Protein AF-A0A2I0B3K5-F1 (afdb_monomer)

Secondary structure (DSSP, 8-state):
-----------HHHHHHHHHSSSHHHHHHHHHHHHHHHHHHHHHHHHHHHHHH--HHHHHHHHHHHHHHHHHHHHHHHHHHHHHTTTTSGGG-TTTT-S---

Organism: NCBI:txid1088818

Radius of gyration: 30.26 Å; Cα contacts (8 Å, |Δi|>4): 18; chains: 1; bounding box: 56×62×78 Å

pLDDT: mean 75.83, std 13.08, range [39.59, 97.0]

Mean predicted aligned error: 17.36 Å

Foldseek 3Di:
DPPDDDDDDCDPVNVVCCQQVVDPVSVVVCVVVCVVVCVVVVVVVVVVCCVPVDDVVNVVCCVVVVVVVVVVVVVVVVVVVCVVCVCPDPVNDPCPPVDDDD

InterPro domains:
  IPR008027 Cytochrome b-c1 complex subunit 9 [PF05365] (15-42)
  IPR008027 Cytochrome b-c1 complex subunit 9 [PTHR12980] (1-101)
  IPR036656 Cytochrome b-c1 complex subunit 9 superfamily [G3DSA:1.20.5.260] (10-95)
  IPR036656 Cytochrome b-c1 complex subunit 9 superfamily [SSF81514] (12-43)

Solvent-accessible surface area (backbone atoms only — not comparable to full-atom values): 6201 Å² total; per-residue (Å²): 132,91,80,86,74,75,91,79,80,78,47,78,65,48,54,49,45,58,62,44,64,63,40,75,68,49,36,51,52,50,50,54,51,49,51,58,56,34,55,72,49,43,60,55,48,51,54,43,48,53,70,70,70,54,53,69,64,59,55,49,48,47,65,65,45,46,62,58,50,50,49,53,49,50,51,53,52,50,54,53,49,50,64,76,38,66,77,72,43,80,86,58,44,92,65,68,86,69,69,75,83,127

Sequence (102 aa):
MDSTARRGGGGLWEGLYRLLMRRNSVYVTFIVAGAFAGERGFFRISMFWDRLLVSGLLEALDFLFFEDM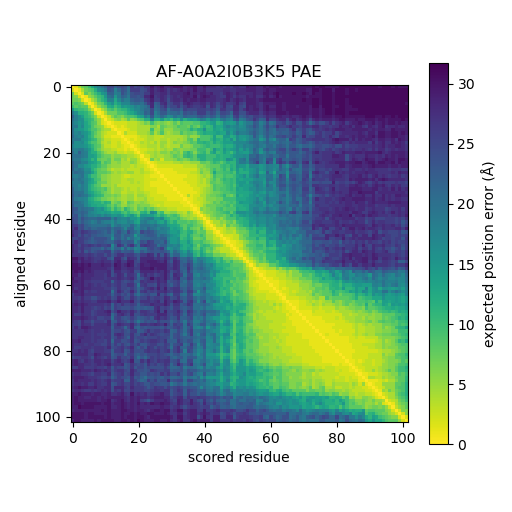VDLFYYGVHRLWEYNNTGKRYEDIPVLGQRTSE

Structure (mmCIF, N/CA/C/O backbone):
data_AF-A0A2I0B3K5-F1
#
_entry.id   AF-A0A2I0B3K5-F1
#
loop_
_atom_site.group_PDB
_atom_site.id
_atom_site.type_symbol
_atom_site.label_atom_id
_atom_site.label_alt_id
_atom_site.label_comp_id
_atom_site.label_asym_id
_atom_site.label_entity_id
_atom_site.label_seq_id
_atom_site.pdbx_PDB_ins_code
_atom_site.Cartn_x
_atom_site.Cartn_y
_atom_site.Cartn_z
_atom_site.occupancy
_atom_site.B_iso_or_equiv
_atom_site.auth_seq_id
_atom_site.auth_comp_id
_atom_site.auth_asym_id
_atom_site.auth_atom_id
_atom_site.pdbx_PDB_model_num
ATOM 1 N N . MET A 1 1 ? -1.637 40.393 -45.965 1.00 44.47 1 MET A N 1
ATOM 2 C CA . MET A 1 1 ? -1.339 39.041 -46.475 1.00 44.47 1 MET A CA 1
ATOM 3 C C . MET A 1 1 ? -1.153 38.140 -45.274 1.00 44.47 1 MET A C 1
ATOM 5 O O . MET A 1 1 ? -0.132 38.231 -44.605 1.00 44.47 1 MET A O 1
ATOM 9 N N . ASP A 1 2 ? -2.178 37.349 -44.970 1.00 39.59 2 ASP A N 1
ATOM 10 C CA . ASP A 1 2 ? -2.124 36.298 -43.961 1.00 39.59 2 ASP A CA 1
ATOM 11 C C . ASP A 1 2 ? -1.222 35.169 -44.458 1.00 39.59 2 ASP A C 1
ATOM 13 O O . ASP A 1 2 ? -1.627 34.313 -45.243 1.00 39.59 2 ASP A O 1
ATOM 17 N N . SER A 1 3 ? 0.032 35.181 -44.020 1.00 52.44 3 SER A N 1
ATOM 18 C CA . SER A 1 3 ? 0.957 34.080 -44.264 1.00 52.44 3 SER A CA 1
ATOM 19 C C . SER A 1 3 ? 0.726 32.990 -43.223 1.00 52.44 3 SER A C 1
ATOM 21 O O . SER A 1 3 ? 1.414 32.892 -42.208 1.00 52.44 3 SER A O 1
ATOM 23 N N . THR A 1 4 ? -0.256 32.133 -43.489 1.00 57.44 4 THR A N 1
ATOM 24 C CA . THR A 1 4 ? -0.346 30.797 -42.901 1.00 57.44 4 THR A CA 1
ATOM 25 C C . THR A 1 4 ? 0.890 29.974 -43.278 1.00 57.44 4 THR A C 1
ATOM 27 O O . THR A 1 4 ? 0.987 29.482 -44.400 1.00 57.44 4 THR A O 1
ATOM 30 N N . ALA A 1 5 ? 1.799 29.745 -42.332 1.00 54.19 5 ALA A N 1
ATOM 31 C CA . ALA A 1 5 ? 2.795 28.676 -42.415 1.00 54.19 5 ALA A CA 1
ATOM 32 C C . ALA A 1 5 ? 2.925 27.985 -41.049 1.00 54.19 5 ALA A C 1
ATOM 34 O O . ALA A 1 5 ? 3.741 28.322 -40.202 1.00 54.19 5 ALA A O 1
ATOM 35 N N . ARG A 1 6 ? 1.982 27.058 -40.853 1.00 55.31 6 ARG A N 1
ATOM 36 C CA . ARG A 1 6 ? 1.961 25.875 -39.978 1.00 55.31 6 ARG A CA 1
ATOM 37 C C . ARG A 1 6 ? 3.142 25.720 -39.006 1.00 55.31 6 ARG A C 1
ATOM 39 O O . ARG A 1 6 ? 4.262 25.445 -39.418 1.00 55.31 6 ARG A O 1
ATOM 46 N N . ARG A 1 7 ? 2.799 25.759 -37.712 1.00 57.03 7 ARG A N 1
ATOM 47 C CA . ARG A 1 7 ? 3.572 25.280 -36.552 1.00 57.03 7 ARG A CA 1
ATOM 48 C C . ARG A 1 7 ? 4.381 24.023 -36.902 1.00 57.03 7 ARG A C 1
ATOM 50 O O . ARG A 1 7 ? 3.832 22.925 -36.973 1.00 57.03 7 ARG A O 1
ATOM 57 N N . GLY A 1 8 ? 5.668 24.213 -37.170 1.00 62.59 8 GLY A N 1
ATOM 58 C CA . GLY A 1 8 ? 6.639 23.139 -37.317 1.00 62.59 8 GLY A CA 1
ATOM 59 C C . GLY A 1 8 ? 7.034 22.586 -35.951 1.00 62.59 8 GLY A C 1
ATOM 60 O O . GLY A 1 8 ? 7.077 23.329 -34.974 1.00 62.59 8 GLY A O 1
ATOM 61 N N . GLY A 1 9 ? 7.341 21.290 -35.908 1.00 61.28 9 GLY A N 1
ATOM 62 C CA . GLY A 1 9 ? 8.055 20.696 -34.776 1.00 61.28 9 GLY A CA 1
ATOM 63 C C . GLY A 1 9 ? 7.387 19.499 -34.114 1.00 61.28 9 GLY A C 1
ATOM 64 O O . GLY A 1 9 ? 7.436 19.396 -32.896 1.00 61.28 9 GLY A O 1
ATOM 65 N N . GLY A 1 10 ? 6.798 18.581 -34.884 1.00 65.06 10 GLY A N 1
ATOM 66 C CA . GLY A 1 10 ? 6.428 17.280 -34.333 1.00 65.06 10 GLY A CA 1
ATOM 67 C C . GLY A 1 10 ? 7.641 16.365 -34.290 1.00 65.06 10 GLY A C 1
ATOM 68 O O . GLY A 1 10 ? 7.989 15.772 -35.308 1.00 65.06 10 GLY A O 1
ATOM 69 N N . GLY A 1 11 ? 8.324 16.322 -33.145 1.00 80.25 11 GLY A N 1
ATOM 70 C CA . GLY A 1 11 ? 9.569 15.576 -32.955 1.00 80.25 11 GLY A CA 1
ATOM 71 C C . GLY A 1 11 ? 9.432 14.070 -33.211 1.00 80.25 11 GLY A C 1
ATOM 72 O O . GLY A 1 11 ? 8.338 13.540 -33.394 1.00 80.25 11 GLY A O 1
ATOM 73 N N . LEU A 1 12 ? 10.558 13.354 -33.176 1.00 78.31 12 LEU A N 1
ATOM 74 C CA . LEU A 1 12 ? 10.630 11.896 -33.381 1.00 78.31 12 LEU A CA 1
ATOM 75 C C . LEU A 1 12 ? 9.617 11.134 -32.493 1.00 78.31 12 LEU A C 1
ATOM 77 O O . LEU A 1 12 ? 8.964 10.188 -32.933 1.00 78.31 12 LEU A O 1
ATOM 81 N N . TRP A 1 13 ? 9.401 11.645 -31.279 1.00 76.69 13 TRP A N 1
ATOM 82 C CA . TRP A 1 13 ? 8.401 11.178 -30.320 1.00 76.69 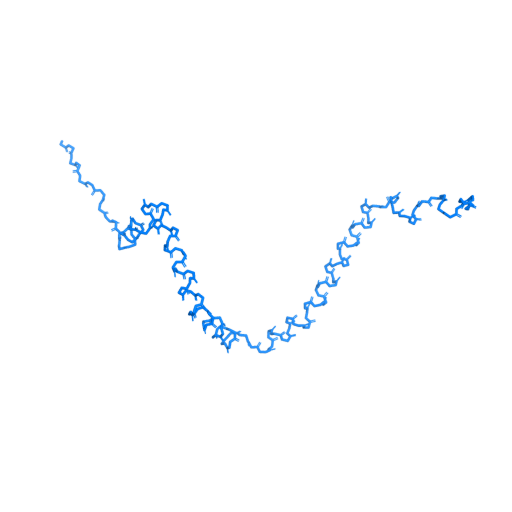13 TRP A CA 1
ATOM 83 C C . TRP A 1 13 ? 6.953 11.390 -30.759 1.00 76.69 13 TRP A C 1
ATOM 85 O O . TRP A 1 13 ? 6.110 10.538 -30.500 1.00 76.69 13 TRP A O 1
ATOM 95 N N . GLU A 1 14 ? 6.651 12.479 -31.462 1.00 80.19 14 GLU A N 1
ATOM 96 C CA . GLU A 1 14 ? 5.306 12.747 -31.969 1.00 80.19 14 GLU A CA 1
ATOM 97 C C . GLU A 1 14 ? 4.963 11.837 -33.157 1.00 80.19 14 GLU A C 1
ATOM 99 O O . GLU A 1 14 ? 3.826 11.386 -33.295 1.00 80.19 14 GLU A O 1
ATOM 104 N N . GLY A 1 15 ? 5.963 11.484 -33.972 1.00 80.31 15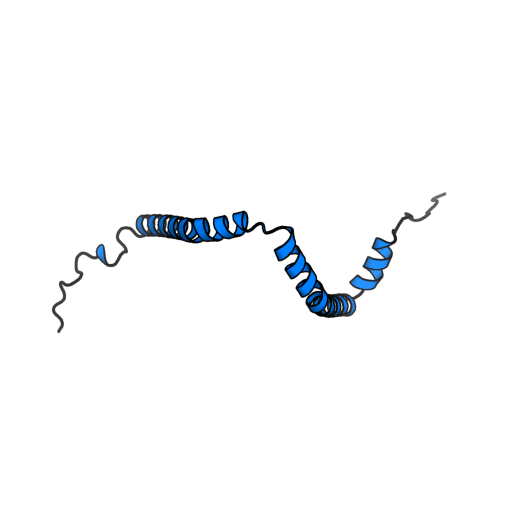 GLY A N 1
ATOM 105 C CA . GLY A 1 15 ? 5.840 10.441 -34.992 1.00 80.31 15 GLY A CA 1
ATOM 106 C C . GLY A 1 15 ? 5.568 9.062 -34.386 1.00 80.31 15 GLY A C 1
ATOM 107 O O . GLY A 1 15 ? 4.631 8.381 -34.803 1.00 80.31 15 GLY A O 1
ATOM 108 N N . LEU A 1 16 ? 6.328 8.676 -33.356 1.00 82.56 16 LEU A N 1
ATOM 109 C CA . LEU A 1 16 ? 6.134 7.408 -32.647 1.00 82.56 16 LEU A CA 1
ATOM 110 C C . LEU A 1 16 ? 4.762 7.345 -31.961 1.00 82.56 16 LEU A C 1
ATOM 112 O O . LEU A 1 16 ? 4.049 6.350 -32.080 1.00 82.56 16 LEU A O 1
ATOM 116 N N . TYR A 1 17 ? 4.358 8.437 -31.312 1.00 79.25 17 TYR A N 1
ATOM 117 C CA . TYR A 1 17 ? 3.054 8.566 -30.673 1.00 79.25 17 TYR A CA 1
ATOM 118 C C . TYR A 1 17 ? 1.914 8.399 -31.684 1.00 79.25 17 TYR A C 1
ATOM 120 O O . TYR A 1 17 ? 1.010 7.593 -31.475 1.00 79.25 17 TYR A O 1
ATOM 128 N N . ARG A 1 18 ? 1.986 9.082 -32.834 1.00 77.50 18 ARG A N 1
ATOM 129 C CA . ARG A 1 18 ? 0.983 8.956 -33.906 1.00 77.50 18 ARG A CA 1
ATOM 130 C C . ARG A 1 18 ? 0.948 7.580 -34.561 1.00 77.50 18 ARG A C 1
ATOM 132 O O . ARG A 1 18 ? -0.056 7.268 -35.193 1.00 77.50 18 ARG A O 1
ATOM 139 N N . LEU A 1 19 ? 2.011 6.784 -34.464 1.00 78.62 19 LEU A N 1
ATOM 140 C CA . LEU A 1 19 ? 2.050 5.422 -34.995 1.00 78.62 19 LEU A CA 1
ATOM 141 C C . LEU A 1 19 ? 1.481 4.415 -33.995 1.00 78.62 19 LEU A C 1
ATOM 143 O O . LEU A 1 19 ? 0.598 3.642 -34.359 1.00 78.62 19 LEU A O 1
ATOM 147 N N . LEU A 1 20 ? 1.933 4.459 -32.742 1.00 79.69 20 LEU A N 1
ATOM 148 C CA . LEU A 1 20 ? 1.527 3.508 -31.705 1.00 79.69 20 LEU A CA 1
ATOM 149 C C . LEU A 1 20 ? 0.133 3.803 -31.143 1.00 79.69 20 LEU A C 1
ATOM 151 O O . LEU A 1 20 ? -0.663 2.891 -30.942 1.00 79.69 20 LEU A O 1
ATOM 155 N N . MET A 1 21 ? -0.197 5.078 -30.935 1.00 76.94 21 MET A N 1
ATOM 156 C CA . MET A 1 21 ? -1.468 5.501 -30.337 1.00 76.94 21 MET A CA 1
ATOM 157 C C . MET A 1 21 ? -2.522 5.897 -31.377 1.00 76.94 21 MET A C 1
ATOM 159 O O . MET A 1 21 ? -3.524 6.525 -31.048 1.00 76.94 21 MET A O 1
ATOM 163 N N . ARG A 1 22 ? -2.332 5.532 -32.654 1.00 77.25 22 ARG A N 1
ATOM 164 C CA . ARG A 1 22 ? -3.247 5.937 -33.735 1.00 77.25 22 ARG A CA 1
ATOM 165 C C . ARG A 1 22 ? -4.656 5.370 -33.592 1.00 77.25 22 ARG A C 1
ATOM 167 O O . ARG A 1 22 ? -5.617 5.987 -34.043 1.00 77.25 22 ARG A O 1
ATOM 174 N N . ARG A 1 23 ? -4.766 4.136 -33.097 1.00 73.69 23 ARG A N 1
ATOM 175 C CA . ARG A 1 23 ? -6.020 3.377 -32.998 1.00 73.69 23 ARG A CA 1
ATOM 176 C C . ARG A 1 23 ? -5.971 2.497 -31.758 1.00 73.69 23 ARG A C 1
ATOM 178 O O . ARG A 1 23 ? -4.931 1.898 -31.498 1.00 73.69 23 ARG A O 1
ATOM 185 N N . ASN A 1 24 ? -7.107 2.353 -31.072 1.00 82.38 24 ASN A N 1
ATOM 186 C CA . ASN A 1 24 ? -7.231 1.510 -29.875 1.00 82.38 24 ASN A CA 1
ATOM 187 C C . ASN A 1 24 ? -6.670 0.099 -30.103 1.00 82.38 24 ASN A C 1
ATOM 189 O O . ASN A 1 24 ? -5.967 -0.421 -29.248 1.00 82.38 24 ASN A O 1
ATOM 193 N N . SER A 1 25 ? -6.885 -0.488 -31.284 1.00 83.19 25 SER A N 1
ATOM 194 C CA . SER A 1 25 ? -6.321 -1.799 -31.625 1.00 83.19 25 SER A CA 1
ATOM 195 C C . SER A 1 25 ? -4.790 -1.812 -31.696 1.00 83.19 25 SER A C 1
ATOM 197 O O . SER A 1 25 ? -4.171 -2.777 -31.269 1.00 83.19 25 SER A O 1
ATOM 199 N N . VAL A 1 26 ? -4.165 -0.751 -32.211 1.00 85.25 26 VAL A N 1
ATOM 200 C CA . VAL A 1 26 ? -2.702 -0.657 -32.339 1.00 85.25 26 VAL A CA 1
ATOM 201 C C . VAL A 1 26 ? -2.067 -0.466 -30.966 1.00 85.25 26 VAL A C 1
ATOM 203 O O . VAL A 1 26 ? -1.111 -1.164 -30.641 1.00 85.25 26 VAL A O 1
ATOM 206 N N . TYR A 1 27 ? -2.654 0.401 -30.139 1.00 80.38 27 TYR A N 1
ATOM 207 C CA . TYR A 1 27 ? -2.234 0.597 -28.753 1.00 80.38 27 TYR A CA 1
ATOM 208 C C . TYR A 1 27 ? -2.286 -0.718 -27.961 1.00 80.38 27 TYR A C 1
ATOM 210 O O . TYR A 1 27 ? -1.285 -1.116 -27.370 1.00 80.38 27 TYR A O 1
ATOM 218 N N . VAL A 1 28 ? -3.412 -1.437 -28.013 1.00 86.25 28 VAL A N 1
ATOM 219 C CA . VAL A 1 28 ? -3.605 -2.694 -27.273 1.00 86.25 28 VAL A CA 1
ATOM 220 C C . VAL A 1 28 ? -2.621 -3.772 -27.725 1.00 86.25 28 VAL A C 1
ATOM 222 O O . VAL A 1 28 ? -1.990 -4.405 -26.883 1.00 86.25 28 VAL A O 1
ATOM 225 N N . THR A 1 29 ? -2.415 -3.956 -29.030 1.00 86.44 29 THR A N 1
ATOM 226 C CA . THR A 1 29 ? -1.457 -4.954 -29.530 1.00 86.44 29 THR A CA 1
ATOM 227 C C . THR A 1 29 ? -0.028 -4.634 -29.104 1.00 86.44 29 THR A C 1
ATOM 229 O O . THR A 1 29 ? 0.708 -5.539 -28.718 1.00 86.44 29 THR A O 1
ATOM 232 N N . PHE A 1 30 ? 0.369 -3.359 -29.122 1.00 86.25 30 PHE A N 1
ATOM 233 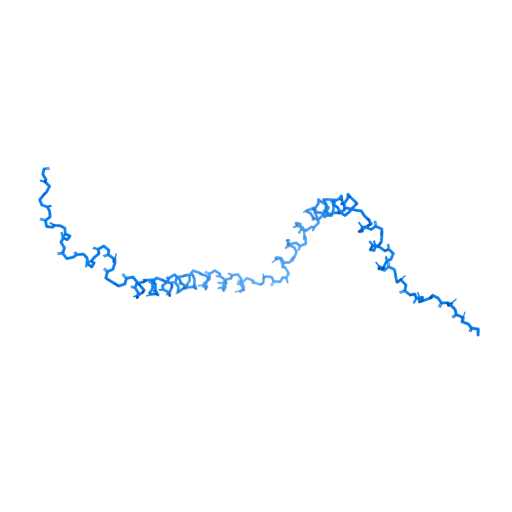C CA . PHE A 1 30 ? 1.693 -2.954 -28.648 1.00 86.25 30 PHE A CA 1
ATOM 234 C C . PHE A 1 30 ? 1.865 -3.139 -27.140 1.00 86.25 30 PHE A C 1
ATOM 236 O O . PHE A 1 30 ? 2.945 -3.542 -26.718 1.00 86.25 30 PHE A O 1
ATOM 243 N N . ILE A 1 31 ? 0.822 -2.914 -26.335 1.00 85.75 31 ILE A N 1
ATOM 244 C CA . ILE A 1 31 ? 0.860 -3.219 -24.898 1.00 85.75 31 ILE A CA 1
ATOM 245 C C . ILE A 1 31 ? 1.012 -4.713 -24.667 1.00 85.75 31 ILE A C 1
ATOM 247 O O . ILE A 1 31 ? 1.867 -5.111 -23.889 1.00 85.75 31 ILE A O 1
ATOM 251 N N . VAL A 1 32 ? 0.215 -5.545 -25.340 1.00 88.94 32 VAL A N 1
ATOM 252 C CA . VAL A 1 32 ? 0.264 -7.002 -25.155 1.00 88.94 32 VAL A CA 1
ATOM 253 C C . VAL A 1 32 ? 1.617 -7.554 -25.612 1.00 88.94 32 VAL A C 1
ATOM 255 O O . VAL A 1 32 ? 2.245 -8.326 -24.891 1.00 88.94 32 VAL A O 1
ATOM 258 N N . ALA A 1 33 ? 2.119 -7.106 -26.766 1.00 87.19 33 ALA A N 1
ATOM 259 C CA . ALA A 1 33 ? 3.439 -7.489 -27.261 1.00 87.19 33 ALA A CA 1
ATOM 260 C C . ALA A 1 33 ? 4.568 -6.987 -26.344 1.00 87.19 33 ALA A C 1
ATOM 262 O O . ALA A 1 33 ? 5.508 -7.728 -26.062 1.00 87.19 33 ALA A O 1
ATOM 263 N N . GLY A 1 34 ? 4.460 -5.752 -25.847 1.00 84.12 34 GLY A N 1
ATOM 264 C CA . GLY A 1 34 ? 5.400 -5.155 -24.901 1.00 84.12 34 GLY A CA 1
ATOM 265 C C . GLY A 1 34 ? 5.381 -5.834 -23.534 1.00 84.12 34 GLY A C 1
ATOM 266 O O . GLY A 1 34 ? 6.438 -6.010 -22.945 1.00 84.12 34 GLY A O 1
ATOM 267 N N . ALA A 1 35 ? 4.220 -6.287 -23.061 1.00 82.12 35 ALA A N 1
ATOM 268 C CA . ALA A 1 35 ? 4.078 -7.055 -21.829 1.00 82.12 35 ALA A CA 1
ATOM 269 C C . ALA A 1 35 ? 4.694 -8.452 -21.966 1.00 82.12 35 ALA A C 1
ATOM 271 O O . ALA A 1 35 ? 5.397 -8.888 -21.066 1.00 82.12 35 ALA A O 1
ATOM 272 N N . PHE A 1 36 ? 4.514 -9.122 -23.108 1.00 80.88 36 PHE A N 1
ATOM 273 C CA . PHE A 1 36 ? 5.065 -10.460 -23.350 1.00 80.88 36 PHE A CA 1
ATOM 274 C C . PHE A 1 36 ? 6.584 -10.450 -23.601 1.00 80.88 36 PHE A C 1
ATOM 276 O O . PHE A 1 36 ? 7.325 -11.308 -23.118 1.00 80.88 36 PHE A O 1
ATOM 283 N N . ALA A 1 37 ? 7.083 -9.456 -24.343 1.00 82.31 37 ALA A N 1
ATOM 284 C CA . ALA A 1 37 ? 8.520 -9.216 -24.489 1.00 82.31 37 ALA A CA 1
ATOM 285 C C . ALA A 1 37 ? 9.138 -8.720 -23.171 1.00 82.31 37 ALA A C 1
ATOM 287 O O . ALA A 1 37 ? 10.247 -9.118 -22.808 1.00 82.31 37 ALA A O 1
ATOM 288 N N . GLY A 1 38 ? 8.376 -7.894 -22.450 1.00 71.50 38 GLY A N 1
ATOM 289 C CA . GLY A 1 38 ? 8.631 -7.437 -21.097 1.00 71.50 38 GLY A CA 1
ATOM 290 C C . GLY A 1 38 ? 8.819 -8.617 -20.167 1.00 71.50 38 GLY A C 1
ATOM 291 O O . GLY A 1 38 ? 9.893 -8.738 -19.634 1.00 71.50 38 GLY A O 1
ATOM 292 N N . GLU A 1 39 ? 7.892 -9.558 -20.048 1.00 67.06 39 GLU A N 1
ATOM 293 C CA . GLU A 1 39 ? 8.003 -10.722 -19.157 1.00 67.06 39 GLU A CA 1
ATOM 294 C C . GLU A 1 39 ? 9.338 -11.478 -19.308 1.00 67.06 39 GLU A C 1
ATOM 296 O O . GLU A 1 39 ? 9.994 -11.785 -18.317 1.00 67.06 39 GLU A O 1
ATOM 301 N N . ARG A 1 40 ? 9.828 -11.679 -20.539 1.00 62.47 40 ARG A N 1
ATOM 302 C CA . ARG A 1 40 ? 11.101 -12.386 -20.790 1.00 62.47 40 ARG A CA 1
ATOM 303 C C . ARG A 1 40 ? 12.360 -11.567 -20.471 1.00 62.47 40 ARG A C 1
ATOM 305 O O . ARG A 1 40 ? 13.398 -12.151 -20.166 1.00 62.47 40 ARG A O 1
ATOM 312 N N . GLY A 1 41 ? 12.303 -10.237 -20.563 1.00 59.31 41 GLY A N 1
ATOM 313 C CA . GLY A 1 41 ? 13.428 -9.336 -20.259 1.00 59.31 41 GLY A CA 1
ATOM 314 C C . GLY 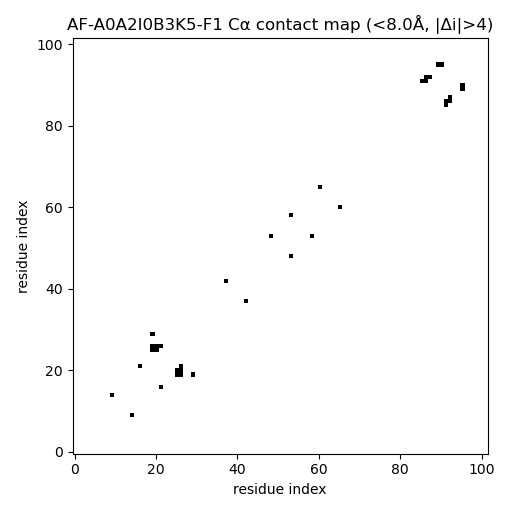A 1 41 ? 13.378 -8.739 -18.848 1.00 59.31 41 GLY A C 1
ATOM 315 O O . GLY A 1 41 ? 14.400 -8.599 -18.184 1.00 59.31 41 GLY A O 1
ATOM 316 N N . PHE A 1 42 ? 12.174 -8.449 -18.376 1.00 58.12 42 PHE A N 1
ATOM 317 C CA . PHE A 1 42 ? 11.792 -7.952 -17.062 1.00 58.12 42 PHE A CA 1
ATOM 318 C C . PHE A 1 42 ? 12.067 -8.993 -15.989 1.00 58.12 42 PHE A C 1
ATOM 320 O O . PHE A 1 42 ? 12.599 -8.595 -14.975 1.00 58.12 42 PHE A O 1
ATOM 327 N N . PHE A 1 43 ? 11.881 -10.300 -16.225 1.00 58.25 43 PHE A N 1
ATOM 328 C CA . PHE A 1 43 ? 12.322 -11.328 -15.262 1.00 58.25 43 PHE A CA 1
ATOM 329 C C . PHE A 1 43 ? 13.842 -11.297 -15.021 1.00 58.25 43 PHE A C 1
ATOM 331 O O . PHE A 1 43 ? 14.331 -11.666 -13.957 1.00 58.25 43 PHE A O 1
ATOM 338 N N . ARG A 1 44 ? 14.616 -10.831 -16.012 1.00 57.47 44 ARG A N 1
ATOM 339 C CA . ARG A 1 44 ? 16.078 -10.712 -15.922 1.00 57.47 44 ARG A CA 1
ATOM 340 C C . ARG A 1 44 ? 16.529 -9.353 -15.395 1.00 57.47 44 ARG A C 1
ATOM 342 O O . ARG A 1 44 ? 17.571 -9.272 -14.758 1.00 57.47 44 ARG A O 1
ATOM 349 N N . ILE A 1 45 ? 15.750 -8.305 -15.652 1.00 61.16 45 ILE A N 1
ATOM 350 C CA . ILE A 1 45 ? 15.970 -6.951 -15.141 1.00 61.16 45 ILE A CA 1
ATOM 351 C C . ILE A 1 45 ? 15.503 -6.844 -13.687 1.00 61.16 45 ILE A C 1
ATOM 353 O O . ILE A 1 45 ? 16.238 -6.282 -12.896 1.00 61.16 45 ILE A O 1
ATOM 357 N N . SER A 1 46 ? 14.372 -7.435 -13.300 1.00 57.94 46 SER A N 1
ATOM 358 C CA . SER A 1 46 ? 13.933 -7.558 -11.904 1.00 57.94 46 SER A CA 1
ATOM 359 C C . SER A 1 46 ? 14.950 -8.362 -11.102 1.00 57.94 46 SER A C 1
ATOM 361 O O . SER A 1 46 ? 15.454 -7.853 -10.119 1.00 57.94 46 SER A O 1
ATOM 363 N N . MET A 1 47 ? 15.406 -9.512 -11.614 1.00 61.41 47 MET A N 1
ATOM 364 C CA . MET A 1 47 ? 16.491 -10.288 -10.997 1.00 61.41 47 MET A CA 1
ATOM 365 C C . MET A 1 47 ? 17.807 -9.495 -10.891 1.00 61.41 47 MET A C 1
ATOM 367 O O . MET A 1 47 ? 18.613 -9.731 -9.991 1.00 61.41 47 MET A O 1
ATOM 371 N N . PHE A 1 48 ? 18.060 -8.571 -11.819 1.00 61.97 48 PHE A N 1
ATOM 372 C CA . PHE A 1 48 ? 19.224 -7.689 -11.779 1.00 61.97 48 PHE A CA 1
ATOM 373 C C . PHE A 1 48 ? 19.032 -6.545 -10.776 1.00 61.97 48 PHE A C 1
ATOM 375 O O . PHE A 1 48 ? 19.969 -6.249 -10.051 1.00 61.97 48 PHE A O 1
ATOM 382 N N . TRP A 1 49 ? 17.841 -5.952 -10.670 1.00 52.62 49 TRP A N 1
ATOM 383 C CA . TRP A 1 49 ? 17.505 -4.962 -9.641 1.00 52.62 49 TRP A CA 1
ATOM 384 C C . TRP A 1 49 ? 17.529 -5.578 -8.232 1.00 52.62 49 TRP A C 1
ATOM 386 O O . TRP A 1 49 ? 18.121 -4.972 -7.339 1.00 52.62 49 TRP A O 1
ATOM 396 N N . ASP A 1 50 ? 17.032 -6.809 -8.071 1.00 63.00 50 ASP A N 1
ATOM 397 C CA . ASP A 1 50 ? 17.111 -7.611 -6.839 1.00 63.00 50 ASP A CA 1
ATOM 398 C C . ASP A 1 50 ? 18.571 -7.877 -6.448 1.00 63.00 50 ASP A C 1
ATOM 400 O O . ASP A 1 50 ? 18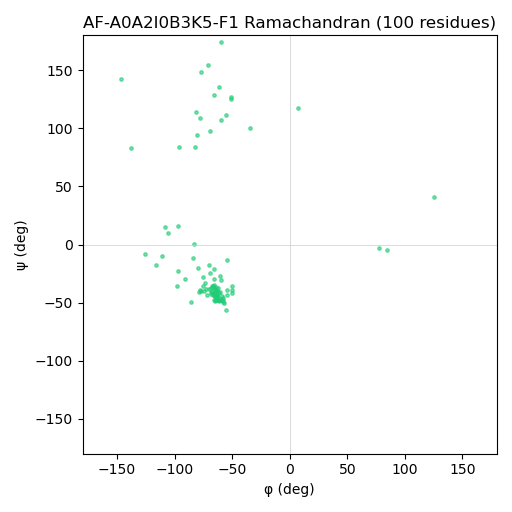.957 -7.751 -5.293 1.00 63.00 50 ASP A O 1
ATOM 404 N N . ARG A 1 51 ? 19.439 -8.175 -7.424 1.00 61.84 51 ARG A N 1
ATOM 405 C CA . ARG A 1 51 ? 20.869 -8.418 -7.169 1.00 61.84 51 ARG A CA 1
ATOM 406 C C . ARG A 1 51 ? 21.720 -7.165 -6.992 1.00 61.84 51 ARG A C 1
ATOM 408 O O . ARG A 1 51 ? 22.836 -7.285 -6.491 1.00 61.84 51 ARG A O 1
ATOM 415 N N . LEU A 1 52 ? 21.270 -6.005 -7.467 1.00 63.88 52 LEU A N 1
ATOM 416 C CA . LEU A 1 52 ? 22.141 -4.836 -7.630 1.00 63.88 52 LEU A CA 1
ATOM 417 C C . LEU A 1 52 ? 21.758 -3.646 -6.749 1.00 63.88 52 LEU A C 1
ATOM 419 O O . LEU A 1 52 ? 22.614 -2.796 -6.520 1.00 63.88 52 LEU A O 1
ATOM 423 N N . LEU A 1 53 ? 20.534 -3.594 -6.210 1.00 57.94 53 LEU A N 1
ATOM 424 C CA . LEU A 1 53 ? 20.126 -2.549 -5.261 1.00 57.94 53 LEU A CA 1
ATOM 425 C C . LEU A 1 53 ? 19.557 -3.051 -3.931 1.00 57.94 53 LEU A C 1
ATOM 427 O O . LEU A 1 53 ? 19.418 -2.245 -3.010 1.00 57.94 53 LEU A O 1
ATOM 431 N N . VAL A 1 54 ? 19.308 -4.348 -3.768 1.00 58.56 54 VAL A N 1
ATOM 432 C CA . VAL A 1 54 ? 18.846 -4.886 -2.488 1.00 58.56 54 VAL A CA 1
ATOM 433 C C . VAL A 1 54 ? 20.050 -5.425 -1.725 1.00 58.56 54 VAL A C 1
ATOM 435 O O . VAL A 1 54 ? 20.431 -6.588 -1.799 1.00 58.56 54 VAL A O 1
ATOM 438 N N . SER A 1 55 ? 20.743 -4.523 -1.029 1.00 65.69 55 SER A N 1
ATOM 439 C CA . SER A 1 55 ? 21.717 -4.967 -0.033 1.00 65.69 55 SER A CA 1
ATOM 440 C C . SER A 1 55 ? 20.964 -5.758 1.038 1.00 65.69 55 SER A C 1
ATOM 442 O O . SER A 1 55 ? 19.915 -5.305 1.490 1.00 65.69 55 SER A O 1
ATOM 444 N N . GLY A 1 56 ? 21.497 -6.904 1.472 1.00 67.94 56 GLY A N 1
ATOM 445 C CA . GLY A 1 56 ? 20.868 -7.750 2.498 1.00 67.94 56 GLY A CA 1
ATOM 446 C C . GLY A 1 56 ? 20.533 -7.023 3.812 1.00 67.94 56 GLY A C 1
ATOM 447 O O . GLY A 1 56 ? 19.766 -7.533 4.614 1.00 67.94 56 GLY A O 1
ATOM 448 N N . LEU A 1 57 ? 21.065 -5.812 4.020 1.00 66.81 57 LEU A N 1
ATOM 449 C CA . LEU A 1 57 ? 20.668 -4.898 5.089 1.00 66.81 57 LEU A CA 1
ATOM 450 C C . LEU A 1 57 ? 19.234 -4.372 4.912 1.00 66.81 57 LEU A C 1
ATOM 452 O O . LEU A 1 57 ? 18.499 -4.321 5.885 1.00 66.81 57 LEU A O 1
ATOM 456 N N . LEU A 1 58 ? 18.831 -3.980 3.700 1.00 70.88 58 LEU A N 1
ATOM 457 C CA . LEU A 1 58 ? 17.471 -3.505 3.430 1.00 70.88 58 LEU A CA 1
ATOM 458 C C . LEU A 1 58 ? 16.461 -4.651 3.510 1.00 70.88 58 LEU A C 1
ATOM 460 O O . LEU A 1 58 ? 15.408 -4.451 4.091 1.00 70.88 58 LEU A O 1
ATOM 464 N N . GLU A 1 59 ? 16.810 -5.853 3.042 1.00 71.69 59 GLU A N 1
ATOM 465 C CA . GLU A 1 59 ? 15.997 -7.067 3.244 1.00 71.69 59 GLU A CA 1
ATOM 466 C C . GLU A 1 59 ? 15.883 -7.462 4.718 1.00 71.69 59 GLU A C 1
ATOM 468 O O . GLU A 1 59 ? 14.798 -7.789 5.185 1.00 71.69 59 GLU A O 1
ATOM 473 N N . ALA A 1 60 ? 16.987 -7.417 5.472 1.00 72.38 60 ALA A N 1
ATOM 474 C CA . ALA A 1 60 ? 16.958 -7.707 6.901 1.00 72.38 60 ALA A CA 1
ATOM 475 C C . ALA A 1 60 ? 16.157 -6.654 7.671 1.00 72.38 60 ALA A C 1
ATOM 477 O O . ALA A 1 60 ? 15.453 -7.007 8.606 1.00 72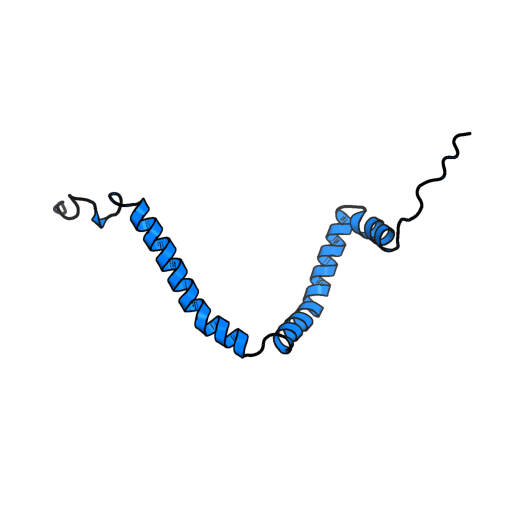.38 60 ALA A O 1
ATOM 478 N N . LEU A 1 61 ? 16.244 -5.378 7.286 1.00 76.69 61 LEU A N 1
ATOM 479 C CA . LEU A 1 61 ? 15.438 -4.313 7.876 1.00 76.69 61 LEU A CA 1
ATOM 480 C C . LEU A 1 61 ? 13.964 -4.465 7.522 1.00 76.69 61 LEU A C 1
ATOM 482 O O . LEU A 1 61 ? 13.147 -4.310 8.417 1.00 76.69 61 LEU A O 1
ATOM 486 N N . ASP A 1 62 ? 13.624 -4.804 6.279 1.00 78.69 62 ASP A N 1
ATOM 487 C CA . ASP A 1 62 ? 12.238 -5.073 5.892 1.00 78.69 62 ASP A CA 1
ATOM 488 C C . ASP A 1 62 ? 11.711 -6.275 6.687 1.00 78.69 62 ASP A C 1
ATOM 490 O O . ASP A 1 62 ? 10.701 -6.162 7.359 1.00 78.69 62 ASP A O 1
ATOM 494 N N . PHE A 1 63 ? 12.453 -7.382 6.775 1.00 76.44 63 PHE A N 1
ATOM 495 C CA . PHE A 1 63 ? 12.048 -8.541 7.580 1.00 76.44 63 PHE A CA 1
ATOM 496 C C . PHE A 1 63 ? 11.939 -8.238 9.087 1.00 76.44 63 PHE A C 1
ATOM 498 O O . PHE A 1 63 ? 11.027 -8.726 9.747 1.00 76.44 63 PHE A O 1
ATOM 505 N N . LEU A 1 64 ? 12.857 -7.439 9.644 1.00 75.88 64 LEU A N 1
ATOM 506 C CA . LEU A 1 64 ? 12.864 -7.085 11.068 1.00 75.88 64 LEU A CA 1
ATOM 507 C C . LEU A 1 64 ? 11.787 -6.060 11.428 1.00 75.88 64 LEU A C 1
ATOM 509 O O . LEU A 1 64 ? 11.247 -6.131 12.522 1.00 75.88 64 LEU A O 1
ATOM 513 N N . PHE A 1 65 ? 11.487 -5.105 10.547 1.00 81.38 65 PHE A N 1
ATOM 514 C CA . PHE A 1 65 ? 10.528 -4.038 10.832 1.00 81.38 65 PHE A CA 1
ATOM 515 C C . PHE A 1 65 ? 9.127 -4.318 10.299 1.00 81.38 65 PHE A C 1
ATOM 517 O O . PHE A 1 65 ? 8.188 -3.709 10.799 1.00 81.38 65 PHE A O 1
ATOM 524 N N . PHE A 1 66 ? 8.951 -5.180 9.296 1.00 81.81 66 PHE A N 1
ATOM 525 C CA . PHE A 1 66 ? 7.652 -5.375 8.654 1.00 81.81 66 PHE A CA 1
ATOM 526 C C . PHE A 1 66 ? 6.630 -5.986 9.609 1.00 81.81 66 PHE A C 1
ATOM 528 O O . PHE A 1 66 ? 5.540 -5.438 9.737 1.00 81.81 66 PHE A O 1
ATOM 535 N N . GLU A 1 67 ? 6.990 -7.046 10.336 1.00 81.38 67 GLU A N 1
ATOM 536 C CA . GLU A 1 67 ? 6.091 -7.663 11.322 1.00 81.38 67 GLU A CA 1
ATOM 537 C C . GLU A 1 67 ? 5.735 -6.668 12.441 1.00 81.38 67 GLU A C 1
ATOM 539 O O . GLU A 1 67 ? 4.558 -6.430 12.704 1.00 81.38 67 GLU A O 1
ATOM 544 N N . ASP A 1 68 ? 6.732 -5.974 13.003 1.00 87.06 68 ASP A N 1
ATOM 545 C CA . ASP A 1 68 ? 6.521 -4.964 14.050 1.00 87.06 68 ASP A CA 1
ATOM 546 C C . ASP A 1 68 ? 5.663 -3.779 13.565 1.00 87.06 68 ASP A C 1
ATOM 548 O O . ASP A 1 68 ? 4.841 -3.230 14.306 1.00 87.06 68 ASP A O 1
ATOM 552 N N . MET A 1 69 ? 5.843 -3.354 12.312 1.00 88.44 69 MET A N 1
ATOM 553 C CA . MET A 1 69 ? 5.093 -2.248 11.718 1.00 88.44 69 MET A CA 1
ATOM 554 C C . MET A 1 69 ? 3.647 -2.651 11.422 1.00 88.44 69 MET A C 1
ATOM 556 O O . MET A 1 69 ? 2.728 -1.857 11.644 1.00 88.44 69 MET A O 1
ATOM 560 N N . VAL A 1 70 ? 3.441 -3.885 10.964 1.00 88.19 70 VAL A N 1
ATOM 561 C CA . VAL A 1 70 ? 2.122 -4.474 10.741 1.00 88.19 70 VAL A CA 1
ATOM 562 C C . VAL A 1 70 ? 1.381 -4.630 12.069 1.00 88.19 70 VAL A C 1
ATOM 564 O O . VAL A 1 70 ? 0.232 -4.195 12.168 1.00 88.19 70 VAL A O 1
ATOM 567 N N . ASP A 1 71 ? 2.038 -5.127 13.114 1.00 90.94 71 ASP A N 1
ATOM 568 C CA . ASP A 1 71 ? 1.460 -5.247 14.455 1.00 90.94 71 ASP A CA 1
ATOM 569 C C . ASP A 1 71 ? 1.099 -3.885 15.053 1.00 90.94 71 ASP A C 1
ATOM 571 O O . ASP A 1 71 ? -0.002 -3.698 15.583 1.00 90.94 71 ASP A O 1
ATOM 575 N N . LEU A 1 72 ? 1.977 -2.889 14.909 1.00 91.25 72 LEU A N 1
ATOM 576 C CA . LEU A 1 72 ? 1.706 -1.521 15.348 1.00 91.25 72 LEU A CA 1
ATOM 577 C C . LEU A 1 72 ? 0.500 -0.922 14.614 1.00 91.25 72 LEU A C 1
ATOM 579 O O . LEU A 1 72 ? -0.341 -0.252 15.224 1.00 91.25 72 LEU A O 1
ATOM 583 N N . PHE A 1 73 ? 0.400 -1.163 13.308 1.00 93.81 73 PHE A N 1
ATOM 584 C CA . PHE A 1 73 ? -0.725 -0.713 12.501 1.00 93.81 73 PHE A CA 1
ATOM 585 C C . PHE A 1 73 ? -2.031 -1.391 12.927 1.00 93.81 73 PHE A C 1
ATOM 587 O O . PHE A 1 73 ? -3.023 -0.698 13.173 1.00 93.81 73 PHE A O 1
ATOM 594 N N . TYR A 1 74 ? -2.034 -2.718 13.079 1.00 92.75 74 TYR A N 1
ATOM 595 C CA . TYR A 1 74 ? -3.197 -3.460 13.564 1.00 92.75 74 TYR A CA 1
ATOM 596 C C . TYR A 1 74 ? -3.626 -2.990 14.951 1.00 92.75 74 TYR A C 1
ATOM 598 O O . TYR A 1 74 ? -4.813 -2.741 15.158 1.00 92.75 74 TYR A O 1
ATOM 606 N N . TYR A 1 75 ? -2.683 -2.784 15.871 1.00 94.88 75 TYR A N 1
ATOM 607 C CA . TYR A 1 75 ? -2.962 -2.228 17.193 1.00 94.88 75 TYR A CA 1
ATOM 608 C C . TYR A 1 75 ? -3.617 -0.843 17.101 1.00 94.88 75 TYR A C 1
ATOM 610 O O . TYR A 1 75 ? -4.622 -0.585 17.765 1.00 94.88 75 TYR A O 1
ATOM 618 N N . GLY A 1 76 ? -3.090 0.040 16.247 1.00 96.12 76 GLY A N 1
ATOM 619 C CA . GLY A 1 76 ? -3.641 1.378 16.030 1.00 96.12 76 GLY A CA 1
ATOM 620 C C . GLY A 1 76 ? -5.071 1.354 15.482 1.00 96.12 76 GLY A C 1
ATOM 621 O O . GLY A 1 76 ? -5.950 2.045 16.003 1.00 96.12 76 GLY A O 1
ATOM 622 N N . VAL A 1 77 ? -5.327 0.524 14.469 1.00 97.00 77 VAL A N 1
ATOM 623 C CA . VAL A 1 77 ? -6.666 0.342 13.885 1.00 97.00 77 VAL A CA 1
ATOM 624 C C . VAL A 1 77 ? -7.628 -0.271 14.903 1.00 97.00 77 VAL A C 1
ATOM 626 O O . VAL A 1 77 ? -8.758 0.204 15.035 1.00 97.00 77 VAL A O 1
ATOM 629 N N . HIS A 1 78 ? -7.187 -1.283 15.651 1.00 95.94 78 HIS A N 1
ATOM 630 C CA . HIS A 1 78 ? -7.998 -1.951 16.664 1.00 95.94 78 HIS A CA 1
ATOM 631 C C . HIS A 1 78 ? -8.418 -0.979 17.773 1.00 95.94 78 HIS A C 1
ATOM 633 O O . HIS A 1 78 ? -9.610 -0.841 18.036 1.00 95.94 78 HIS A O 1
ATOM 639 N N . ARG A 1 79 ? -7.475 -0.201 18.320 1.00 94.56 79 ARG A N 1
ATOM 640 C CA . ARG A 1 79 ? -7.737 0.868 19.304 1.00 94.56 79 ARG A CA 1
ATOM 641 C C . ARG A 1 79 ? -8.767 1.882 18.820 1.00 94.56 79 ARG A C 1
ATOM 643 O O . ARG A 1 79 ? -9.635 2.309 19.582 1.00 94.56 79 ARG A O 1
ATOM 650 N N . LEU A 1 80 ? -8.662 2.299 17.560 1.00 94.62 80 LEU A N 1
ATOM 651 C CA . LEU A 1 80 ? -9.599 3.256 16.978 1.00 94.62 80 LEU A CA 1
ATOM 652 C C . LEU A 1 80 ? -11.001 2.648 16.839 1.00 94.62 80 LEU A C 1
ATOM 654 O O . LEU A 1 80 ? -12.002 3.310 17.123 1.00 94.62 80 LEU A O 1
ATOM 658 N N . TRP A 1 81 ? -11.076 1.381 16.431 1.00 94.94 81 TRP A N 1
ATOM 659 C CA . TRP A 1 81 ? -12.332 0.652 16.316 1.00 94.94 81 TRP A CA 1
ATOM 660 C C . TRP A 1 81 ? -12.997 0.430 17.679 1.00 94.94 81 TRP A C 1
ATOM 662 O O . TRP A 1 81 ? -14.205 0.645 17.790 1.00 94.94 81 TRP A O 1
ATOM 672 N N . GLU A 1 82 ? -12.235 0.065 18.712 1.00 93.31 82 GLU A N 1
ATOM 673 C CA . GLU A 1 82 ? -12.732 -0.088 20.084 1.00 93.31 82 GLU A CA 1
ATOM 674 C C . GLU A 1 82 ? -13.359 1.208 20.589 1.00 93.31 82 GLU A C 1
ATOM 676 O O . GLU A 1 82 ? -14.501 1.204 21.047 1.00 93.31 82 GLU A O 1
ATOM 681 N N . TYR A 1 83 ? -12.649 2.330 20.430 1.00 93.31 83 TYR A N 1
ATOM 682 C CA . TYR A 1 83 ? -13.150 3.636 20.842 1.00 93.31 83 TYR A CA 1
ATOM 683 C C . TYR A 1 83 ? -14.470 3.975 20.140 1.00 93.31 83 TYR A C 1
ATOM 685 O O . TYR A 1 83 ? -15.453 4.333 20.791 1.00 93.31 83 TYR A O 1
ATOM 693 N N . ASN A 1 84 ? -14.526 3.790 18.819 1.00 94.75 84 ASN A N 1
ATOM 694 C CA . ASN A 1 84 ? -15.708 4.110 18.022 1.00 94.75 84 ASN A CA 1
ATOM 695 C C . ASN A 1 84 ? -16.912 3.183 18.292 1.00 94.75 84 ASN A C 1
ATOM 697 O O . ASN A 1 84 ? -18.058 3.566 18.055 1.00 94.75 84 ASN A O 1
ATOM 701 N N . ASN A 1 85 ? -16.674 1.962 18.779 1.00 91.44 85 ASN A N 1
ATOM 702 C CA . ASN A 1 85 ? -17.720 0.966 19.033 1.00 91.44 85 ASN A CA 1
ATOM 703 C C . ASN A 1 85 ? -18.002 0.728 20.522 1.00 91.44 85 ASN A C 1
ATOM 705 O O . ASN A 1 85 ? -18.697 -0.229 20.863 1.00 91.44 85 ASN A O 1
ATOM 709 N N . THR A 1 86 ? -17.533 1.615 21.400 1.00 88.38 86 THR A N 1
ATOM 710 C CA . THR A 1 86 ? -17.854 1.589 22.833 1.00 88.38 86 THR A CA 1
ATOM 711 C C . THR A 1 86 ? -19.374 1.508 23.048 1.00 88.38 86 THR A C 1
ATOM 713 O O . THR A 1 86 ? -20.128 2.308 22.491 1.00 88.38 86 THR A O 1
ATOM 716 N N . GLY A 1 87 ? -19.841 0.528 23.828 1.00 86.31 87 GLY A N 1
ATOM 717 C CA . GLY A 1 87 ? -21.266 0.293 24.103 1.00 86.31 87 GLY A CA 1
ATOM 718 C C . GLY A 1 87 ? -21.998 -0.553 23.053 1.00 86.31 87 GLY A C 1
ATOM 719 O O . GLY A 1 87 ? -23.173 -0.866 23.237 1.00 86.31 87 GLY A O 1
ATOM 720 N N . LYS A 1 88 ? -21.331 -0.925 21.952 1.00 87.31 88 LYS A N 1
ATOM 721 C CA . LYS A 1 88 ? -21.861 -1.823 20.906 1.00 87.31 88 LYS A CA 1
ATOM 722 C C . LYS A 1 88 ? -21.157 -3.179 20.874 1.00 87.31 88 LYS A C 1
ATOM 724 O O . LYS A 1 88 ? -21.584 -4.063 20.131 1.00 87.31 88 LYS A O 1
ATOM 729 N N . ARG A 1 89 ? -20.058 -3.337 21.618 1.00 85.12 89 ARG A N 1
ATOM 730 C CA . ARG A 1 89 ? -19.290 -4.586 21.657 1.00 85.12 89 ARG A CA 1
ATOM 731 C C . ARG A 1 89 ? -20.079 -5.648 22.407 1.00 85.12 89 ARG A C 1
ATOM 733 O O . ARG A 1 89 ? -20.894 -5.334 23.269 1.00 85.12 89 ARG A O 1
ATOM 740 N N . TYR A 1 90 ? -19.796 -6.909 22.096 1.00 82.00 90 TYR A N 1
ATOM 741 C CA . TYR A 1 90 ? -20.432 -8.057 22.743 1.00 82.00 90 TYR A CA 1
ATOM 742 C C . TYR A 1 90 ? -20.298 -8.003 24.276 1.00 82.00 90 TYR A C 1
ATOM 744 O O . TYR A 1 90 ? -21.254 -8.267 24.996 1.00 82.00 90 TYR A O 1
ATOM 752 N N . GLU A 1 91 ? -19.132 -7.575 24.757 1.00 83.00 91 GLU A N 1
ATOM 753 C CA . GLU A 1 91 ? -18.787 -7.421 26.177 1.00 83.00 91 GLU A CA 1
ATOM 754 C C . GLU A 1 91 ? -19.601 -6.339 26.897 1.00 83.00 91 GLU A C 1
ATOM 756 O O . GLU A 1 91 ? -19.851 -6.446 28.094 1.00 83.00 91 GLU A O 1
ATOM 761 N N . ASP A 1 92 ? -20.035 -5.304 26.174 1.00 83.25 92 ASP A N 1
ATOM 762 C CA . ASP A 1 92 ? -20.747 -4.163 26.751 1.00 83.25 92 ASP A CA 1
ATOM 763 C C . ASP A 1 92 ? -22.258 -4.457 26.928 1.00 83.25 92 ASP A C 1
ATOM 765 O O . ASP A 1 92 ? -23.01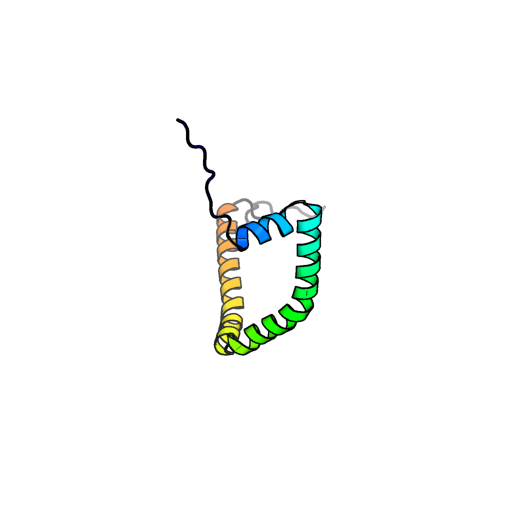6 -3.593 27.370 1.00 83.25 92 ASP A O 1
ATOM 769 N N . ILE A 1 93 ? -22.728 -5.661 26.570 1.00 81.56 93 ILE A N 1
ATOM 770 C CA . ILE A 1 93 ? -24.145 -6.042 26.633 1.00 81.56 93 ILE A CA 1
ATOM 771 C C . ILE A 1 93 ? -24.505 -6.457 28.074 1.00 81.56 93 ILE A C 1
ATOM 773 O O . ILE A 1 93 ? -24.070 -7.506 28.545 1.00 81.56 93 ILE A O 1
ATOM 777 N N . PRO A 1 94 ? -25.374 -5.714 28.783 1.00 78.44 94 PRO A N 1
ATOM 778 C CA . PRO A 1 94 ? -25.619 -5.926 30.216 1.00 78.44 94 PRO A CA 1
ATOM 779 C C . PRO A 1 94 ? -26.380 -7.220 30.558 1.00 78.44 94 PRO A C 1
ATOM 781 O O . PRO A 1 94 ? -26.375 -7.654 31.705 1.00 78.44 94 PRO A O 1
ATOM 784 N N . VAL A 1 95 ? -27.047 -7.835 29.579 1.00 80.25 95 VAL A N 1
ATOM 785 C CA . VAL A 1 95 ? -27.869 -9.053 29.745 1.00 80.25 95 VAL A CA 1
ATOM 786 C C . VAL A 1 95 ? -27.200 -10.311 29.179 1.00 80.25 95 VAL A C 1
ATOM 788 O O . VAL A 1 95 ? -27.829 -11.364 29.046 1.00 80.25 95 VAL A O 1
ATOM 791 N N . L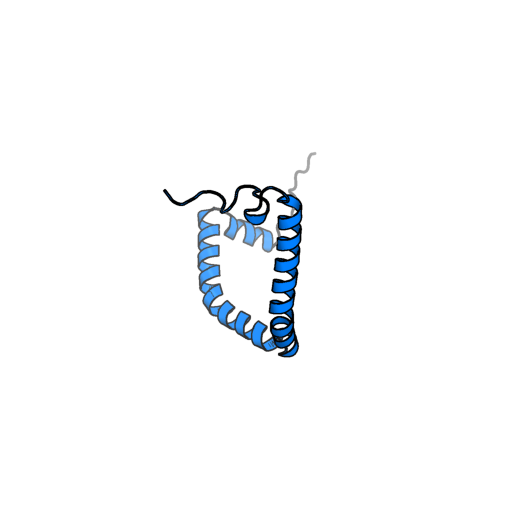EU A 1 96 ? -25.926 -10.209 28.806 1.00 72.50 96 LEU A N 1
ATOM 792 C CA . LEU A 1 96 ? -25.169 -11.307 28.222 1.00 72.50 96 LEU A CA 1
ATOM 793 C C . LEU A 1 96 ? -24.990 -12.442 29.244 1.00 72.50 96 LEU A C 1
ATOM 795 O O . LEU A 1 96 ? -24.584 -12.206 30.378 1.00 72.50 96 LEU A O 1
ATOM 799 N N . GLY A 1 97 ? -25.328 -13.678 28.869 1.00 70.75 97 GLY A N 1
ATOM 800 C CA . GLY A 1 97 ? -25.211 -14.851 29.751 1.00 70.75 97 GLY A CA 1
ATOM 801 C C . GLY A 1 97 ? -26.308 -15.007 30.817 1.00 70.75 97 GLY A C 1
ATOM 802 O O . GLY A 1 97 ? -26.320 -16.012 31.518 1.00 70.75 97 GLY A O 1
ATOM 803 N N . GLN A 1 98 ? -27.256 -14.069 30.924 1.00 71.31 98 GLN A N 1
ATOM 804 C CA . GLN A 1 98 ? -28.387 -14.165 31.864 1.00 71.31 98 GLN A CA 1
ATOM 805 C C . GLN A 1 98 ? -29.569 -14.985 31.327 1.00 71.31 98 GLN A C 1
ATOM 807 O O . GLN A 1 98 ? -30.490 -15.310 32.075 1.00 71.31 98 GLN A O 1
ATOM 812 N N . ARG A 1 99 ? -29.570 -15.321 30.032 1.00 67.94 99 ARG A N 1
ATOM 813 C CA . ARG A 1 99 ? -30.565 -16.235 29.468 1.00 67.94 99 ARG A CA 1
ATOM 814 C C . ARG A 1 99 ? -30.180 -17.665 29.830 1.00 67.94 99 ARG A C 1
ATOM 816 O O . ARG A 1 99 ? -29.222 -18.198 29.278 1.00 67.94 99 ARG A O 1
ATOM 823 N N . THR A 1 100 ? -30.941 -18.278 30.735 1.00 64.75 100 THR A N 1
ATOM 824 C CA . THR A 1 100 ? -31.020 -19.739 30.846 1.00 64.75 100 THR A CA 1
ATOM 825 C C . THR A 1 100 ? -31.323 -20.302 29.463 1.00 64.75 100 THR A C 1
ATOM 827 O O . THR A 1 100 ? -32.277 -19.862 28.822 1.00 64.75 100 THR A O 1
ATOM 830 N N . SER A 1 101 ? -30.485 -21.224 28.993 1.00 64.56 101 SER A N 1
ATOM 831 C CA . SER A 1 101 ? -30.799 -22.070 27.845 1.00 64.56 101 SER A CA 1
ATOM 832 C C . SER A 1 101 ? -32.117 -22.780 28.146 1.00 64.56 101 SER A C 1
ATOM 834 O O . SER A 1 101 ? -32.162 -23.560 29.100 1.00 64.56 101 SER A O 1
ATOM 836 N N . GLU A 1 102 ? -33.175 -22.431 27.412 1.00 59.75 102 GLU A N 1
ATOM 837 C CA . GLU A 1 102 ? -34.407 -23.229 27.371 1.00 59.75 102 GLU A CA 1
ATOM 838 C C . GLU A 1 102 ? -34.106 -24.651 26.883 1.00 59.75 102 GLU A C 1
ATOM 840 O O . GLU A 1 102 ? -33.229 -24.800 25.996 1.00 59.75 102 GLU A O 1
#